Protein AF-A0AAU6C9H9-F1 (afdb_monomer_lite)

pLDDT: mean 78.92, std 12.06, range [35.84, 91.69]

Foldseek 3Di:
DDPDDPPPQPVCLLPPVVVVVVLVCLQADPVRDGDDLVSSVVSVVVVQVVQVVCVVVVVDVDRSCPPPPDDRDDDPDDDDPVPDDDPVVVVVVVVVVVVVPD

Sequence (102 aa):
MRAGTISPPLVDFHDPVVARSVLGALRLRRDGSAAAPETVRRKRKVLVKALYYAMGQGELGSHPLNRIRWRVPKQARSVDPRSVINPHQARDLLAALSYVGG

Structure (mmCIF, N/CA/C/O backbone):
data_AF-A0AAU6C9H9-F1
#
_entry.id   AF-A0AAU6C9H9-F1
#
loop_
_atom_site.group_PDB
_atom_site.id
_atom_site.type_symbol
_atom_site.label_atom_id
_atom_site.label_alt_id
_atom_site.label_comp_id
_atom_site.label_asym_id
_atom_site.label_entity_id
_atom_site.label_seq_id
_atom_site.pdbx_PDB_ins_code
_atom_site.Cartn_x
_atom_site.Cartn_y
_atom_site.Cartn_z
_atom_site.occupancy
_atom_site.B_iso_or_equiv
_atom_site.auth_seq_id
_atom_site.auth_comp_id
_atom_site.auth_asym_id
_atom_site.auth_atom_id
_atom_site.pdbx_PDB_model_num
ATOM 1 N N . MET A 1 1 ? -27.386 8.208 -6.602 1.00 35.84 1 MET A N 1
ATOM 2 C CA . MET A 1 1 ? -27.036 9.149 -5.513 1.00 35.84 1 MET A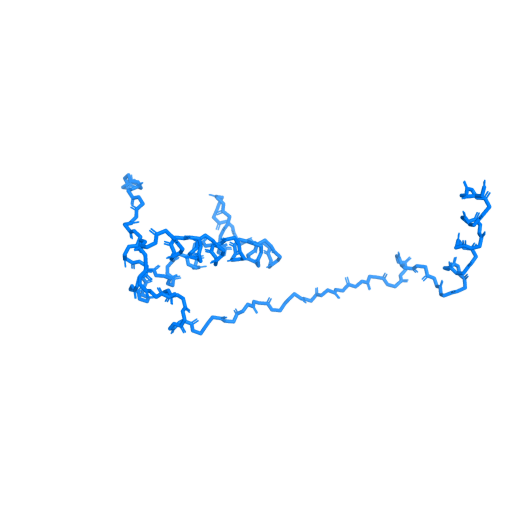 CA 1
ATOM 3 C C . MET A 1 1 ? -25.691 8.731 -4.928 1.00 35.84 1 MET A C 1
ATOM 5 O O . MET A 1 1 ? -25.617 7.668 -4.332 1.00 35.84 1 MET A O 1
ATOM 9 N N . ARG A 1 2 ? -24.606 9.480 -5.174 1.00 37.50 2 ARG A N 1
ATOM 10 C CA . ARG A 1 2 ? -23.311 9.254 -4.504 1.00 37.50 2 ARG A CA 1
ATOM 11 C C . ARG A 1 2 ? -23.337 10.058 -3.207 1.00 37.50 2 ARG A C 1
ATOM 13 O O . ARG A 1 2 ? -23.342 11.282 -3.274 1.00 37.50 2 ARG A O 1
ATOM 20 N N . ALA A 1 3 ? -23.428 9.381 -2.064 1.00 44.50 3 ALA A N 1
ATOM 21 C CA . ALA A 1 3 ? -23.267 10.019 -0.762 1.00 44.50 3 ALA A CA 1
ATOM 22 C C . ALA A 1 3 ? -21.933 10.781 -0.746 1.00 44.50 3 ALA A C 1
ATOM 24 O O . ALA A 1 3 ? -20.918 10.253 -1.208 1.00 44.50 3 ALA A O 1
ATOM 25 N N . GLY A 1 4 ? -21.958 12.033 -0.285 1.00 42.94 4 GLY A N 1
ATOM 26 C CA . GLY A 1 4 ? -20.762 12.851 -0.125 1.00 42.94 4 GLY A CA 1
ATOM 27 C C . GLY A 1 4 ? -19.737 12.098 0.715 1.00 42.94 4 GLY A C 1
ATOM 28 O O . GLY A 1 4 ? -20.053 11.616 1.800 1.00 42.94 4 GLY A O 1
ATOM 29 N N . THR A 1 5 ? -18.533 11.935 0.174 1.00 50.66 5 THR A N 1
ATOM 30 C CA . THR A 1 5 ? -17.451 11.184 0.809 1.00 50.66 5 THR A CA 1
ATOM 31 C C . THR A 1 5 ? -16.933 11.962 2.011 1.00 50.66 5 THR A C 1
ATOM 33 O O . THR A 1 5 ? -15.967 12.715 1.910 1.00 50.66 5 THR A O 1
ATOM 36 N N . ILE A 1 6 ? -17.577 11.788 3.158 1.00 55.69 6 ILE A N 1
ATOM 37 C CA . ILE A 1 6 ? -16.961 12.107 4.437 1.00 55.69 6 ILE A CA 1
ATOM 38 C C . ILE A 1 6 ? -15.935 10.995 4.650 1.00 55.69 6 ILE A C 1
ATOM 40 O O . ILE A 1 6 ? -16.300 9.825 4.772 1.00 55.69 6 ILE A O 1
ATOM 44 N N . SER A 1 7 ? -14.647 11.329 4.578 1.00 64.12 7 SER A N 1
ATOM 45 C CA . SER A 1 7 ? -13.594 10.382 4.944 1.00 64.12 7 SER A CA 1
ATOM 46 C C . SER A 1 7 ? -13.878 9.898 6.371 1.00 64.12 7 SER A C 1
ATOM 48 O O . SER A 1 7 ? -14.035 10.751 7.249 1.00 64.12 7 SER A O 1
ATOM 50 N N . PRO A 1 8 ? -13.989 8.580 6.623 1.00 72.50 8 PRO A N 1
ATOM 51 C CA . PRO A 1 8 ? -14.230 8.084 7.970 1.00 72.50 8 PRO A CA 1
ATOM 52 C C . PRO A 1 8 ? -13.092 8.526 8.902 1.00 72.50 8 PRO A C 1
ATOM 54 O O . PRO A 1 8 ? -11.951 8.684 8.443 1.00 72.50 8 PRO A O 1
ATOM 57 N N . PRO A 1 9 ? -13.385 8.761 10.192 1.00 79.56 9 PRO A N 1
ATOM 58 C CA . PRO A 1 9 ? -12.383 9.211 11.144 1.00 79.56 9 PRO A CA 1
ATOM 59 C C . PRO A 1 9 ? -11.264 8.176 11.276 1.00 79.56 9 PRO A C 1
ATOM 61 O O . PRO A 1 9 ? -11.470 6.976 11.099 1.00 79.56 9 PRO A O 1
ATOM 64 N N . LEU A 1 10 ? -10.056 8.633 11.606 1.00 78.12 10 LEU A N 1
ATOM 65 C CA . LEU A 1 10 ? -8.876 7.768 11.629 1.00 78.12 10 LEU A CA 1
ATOM 66 C C . LEU A 1 10 ? -8.995 6.610 12.638 1.00 78.12 10 LEU A C 1
ATOM 68 O O . LEU A 1 10 ? -8.447 5.535 12.405 1.00 78.12 10 LEU A O 1
ATOM 72 N N . VAL A 1 11 ? -9.759 6.793 13.716 1.00 81.75 11 VAL A N 1
ATOM 73 C CA . VAL A 1 11 ? -10.050 5.742 14.705 1.00 81.75 11 VAL A CA 1
ATOM 74 C C . VAL A 1 11 ? -10.814 4.554 14.104 1.00 81.75 11 VAL A C 1
ATOM 76 O O . VAL A 1 11 ? -10.582 3.414 14.502 1.00 81.75 11 VAL A O 1
ATOM 79 N N . ASP A 1 12 ? -11.645 4.790 13.086 1.00 83.31 12 ASP A N 1
ATOM 80 C CA . ASP A 1 12 ? -12.455 3.767 12.411 1.00 83.31 12 ASP A CA 1
ATOM 81 C C . ASP A 1 12 ? -11.575 2.731 11.689 1.00 83.31 12 ASP A C 1
ATOM 83 O O . ASP A 1 12 ? -11.977 1.600 11.434 1.00 83.31 12 ASP A O 1
ATOM 87 N N . PHE A 1 13 ? -10.307 3.074 11.431 1.00 82.88 13 PHE A N 1
ATOM 88 C CA . PHE A 1 13 ? -9.321 2.155 10.869 1.00 82.88 13 PHE A CA 1
ATOM 89 C C . PHE A 1 13 ? -8.976 0.985 11.802 1.00 82.88 13 PHE A C 1
ATOM 91 O O . PHE A 1 13 ? -8.423 -0.012 11.333 1.00 82.88 13 PHE A O 1
ATOM 98 N N . HIS A 1 14 ? -9.286 1.076 13.102 1.00 83.50 14 HIS A N 1
ATOM 99 C CA . HIS A 1 14 ? -9.178 -0.056 14.026 1.00 83.50 14 HIS A CA 1
ATOM 100 C C . HIS A 1 14 ? -10.206 -1.154 13.742 1.00 83.50 14 HIS A C 1
ATOM 102 O O . HIS A 1 14 ? -9.961 -2.311 14.107 1.00 83.50 14 HIS A O 1
ATOM 108 N N . ASP A 1 15 ? -11.312 -0.821 13.073 1.00 84.81 15 ASP A N 1
ATOM 109 C CA . ASP A 1 15 ? -12.274 -1.810 12.627 1.00 84.81 15 ASP A CA 1
ATOM 110 C C . ASP A 1 15 ? -11.710 -2.602 11.427 1.00 84.81 15 ASP A C 1
ATOM 112 O O . ASP A 1 15 ? -11.321 -2.038 10.392 1.00 84.81 15 ASP A O 1
ATOM 116 N N . PRO A 1 16 ? -11.630 -3.942 11.527 1.00 80.06 16 PRO A N 1
ATOM 117 C CA . PRO A 1 16 ? -11.044 -4.758 10.475 1.00 80.06 16 PRO A CA 1
ATOM 118 C C . PRO A 1 16 ? -11.868 -4.761 9.180 1.00 80.06 16 PRO A C 1
ATOM 120 O O . PRO A 1 16 ? -11.302 -5.050 8.122 1.00 80.06 16 PRO A O 1
ATOM 123 N N . VAL A 1 17 ? -13.172 -4.469 9.224 1.00 84.31 17 VAL A N 1
ATOM 124 C CA . VAL A 1 17 ? -14.037 -4.384 8.038 1.00 84.31 17 VAL A CA 1
ATOM 125 C C . VAL A 1 17 ? -13.716 -3.111 7.266 1.00 84.31 17 VAL A C 1
ATOM 127 O O . VAL A 1 17 ? -13.464 -3.173 6.058 1.00 84.31 17 VAL A O 1
ATOM 130 N N . VAL A 1 18 ? -13.615 -1.982 7.966 1.00 85.19 18 VAL A N 1
ATOM 131 C CA . VAL A 1 18 ? -13.264 -0.676 7.390 1.00 85.19 18 VAL A CA 1
ATOM 132 C C . VAL A 1 18 ? -11.872 -0.727 6.769 1.00 85.19 18 VAL A C 1
ATOM 134 O O . VAL A 1 18 ? -11.693 -0.419 5.587 1.00 85.19 18 VAL A O 1
ATOM 137 N N . ALA A 1 19 ? -10.885 -1.233 7.507 1.00 84.62 19 ALA A N 1
ATOM 138 C CA . ALA A 1 19 ? -9.525 -1.353 7.001 1.00 84.62 19 ALA A CA 1
ATOM 139 C C . ALA A 1 19 ? -9.422 -2.307 5.791 1.00 84.62 19 ALA A C 1
ATOM 141 O O . ALA A 1 19 ? -8.680 -2.027 4.845 1.00 84.62 19 ALA A O 1
ATOM 142 N N . ARG A 1 20 ? -10.195 -3.404 5.748 1.00 84.50 20 ARG A N 1
ATOM 143 C CA . ARG A 1 20 ? -10.275 -4.276 4.557 1.00 84.50 20 ARG A CA 1
ATOM 144 C C . ARG A 1 20 ? -10.935 -3.582 3.370 1.00 84.50 20 ARG A C 1
ATOM 146 O O . ARG A 1 20 ? -10.453 -3.756 2.252 1.00 84.50 20 ARG A O 1
ATOM 153 N N . SER A 1 21 ? -11.985 -2.798 3.601 1.00 86.00 21 SER A N 1
ATOM 154 C CA . SER A 1 21 ? -12.662 -2.017 2.562 1.00 86.00 21 SER A CA 1
ATOM 155 C C . SER A 1 21 ? -11.708 -1.002 1.928 1.00 86.00 21 SER A C 1
ATOM 157 O O . SER A 1 21 ? -11.541 -0.985 0.707 1.00 86.00 21 SER A O 1
ATOM 159 N N . VAL A 1 22 ? -10.960 -0.253 2.747 1.00 86.56 22 VAL A N 1
ATOM 160 C CA . VAL A 1 22 ? -9.944 0.697 2.268 1.00 86.56 22 VAL A CA 1
ATOM 161 C C . VAL A 1 22 ? -8.847 -0.019 1.478 1.00 86.56 22 VAL A C 1
ATOM 163 O O . VAL A 1 22 ? -8.495 0.400 0.375 1.00 86.56 22 VAL A O 1
ATOM 166 N N . LEU A 1 23 ? -8.330 -1.144 1.982 1.00 84.00 23 LEU A N 1
ATOM 167 C CA . LEU A 1 23 ? -7.350 -1.958 1.253 1.00 84.00 23 LEU A CA 1
ATOM 168 C C . LEU A 1 23 ? -7.907 -2.510 -0.073 1.00 84.00 23 LEU A C 1
ATOM 170 O O . LEU A 1 23 ? -7.161 -2.621 -1.050 1.00 84.00 23 LEU A O 1
ATOM 174 N N . GLY A 1 24 ? -9.200 -2.836 -0.121 1.00 84.81 24 GLY A N 1
ATOM 175 C CA . GLY A 1 24 ? -9.925 -3.214 -1.332 1.00 84.81 24 GLY A CA 1
ATOM 176 C C . GLY A 1 24 ? -9.994 -2.066 -2.337 1.00 84.81 24 GLY A C 1
ATOM 177 O O . GLY A 1 24 ? -9.610 -2.244 -3.492 1.00 84.81 24 GLY A O 1
ATOM 178 N N . ALA A 1 25 ? -10.358 -0.866 -1.887 1.00 85.94 25 ALA A N 1
ATOM 179 C CA . ALA A 1 25 ? -10.397 0.335 -2.717 1.00 85.94 25 ALA A CA 1
ATOM 180 C C . ALA A 1 25 ? -9.017 0.687 -3.306 1.00 85.94 25 ALA A C 1
ATOM 182 O O . ALA A 1 25 ? -8.918 1.128 -4.450 1.00 85.94 25 ALA A O 1
ATOM 183 N N . LEU A 1 26 ? -7.920 0.420 -2.584 1.00 83.75 26 LEU A N 1
ATOM 184 C CA . LEU A 1 26 ? -6.560 0.636 -3.098 1.00 83.75 26 LEU A CA 1
ATOM 185 C C . LEU A 1 26 ? -6.190 -0.277 -4.278 1.00 83.75 26 LEU A C 1
ATOM 187 O O . LEU A 1 26 ? -5.280 0.072 -5.042 1.00 83.75 26 LEU A O 1
ATOM 191 N N . ARG A 1 27 ? -6.876 -1.418 -4.445 1.00 82.81 27 ARG A N 1
ATOM 192 C CA . ARG A 1 27 ? -6.716 -2.291 -5.620 1.00 82.81 27 ARG A CA 1
ATOM 193 C C . ARG A 1 27 ? -7.326 -1.692 -6.879 1.00 82.81 27 ARG A C 1
ATOM 195 O O . ARG A 1 27 ? -6.954 -2.117 -7.968 1.00 82.81 27 ARG A O 1
ATOM 202 N N . LEU A 1 28 ? -8.217 -0.719 -6.741 1.00 85.75 28 LEU A N 1
ATOM 203 C CA . LEU A 1 28 ? -8.883 -0.071 -7.857 1.00 85.75 28 LEU A CA 1
ATOM 204 C C . LEU A 1 28 ? -8.159 1.224 -8.240 1.00 85.75 28 LEU A C 1
ATOM 206 O O . LEU A 1 28 ? -7.462 1.871 -7.442 1.00 85.75 28 LEU A O 1
ATOM 210 N N . ARG A 1 29 ? -8.277 1.594 -9.509 1.00 83.94 29 ARG A N 1
ATOM 211 C CA . ARG A 1 29 ? -7.955 2.933 -9.994 1.00 83.94 29 ARG A CA 1
ATOM 212 C C . ARG A 1 29 ? -9.154 3.865 -9.788 1.00 83.94 29 ARG A C 1
ATOM 214 O O . ARG A 1 29 ? -10.227 3.427 -9.386 1.00 83.94 29 ARG A O 1
ATOM 221 N N . ARG A 1 30 ? -8.966 5.167 -10.034 1.00 81.19 30 ARG A N 1
ATOM 222 C CA . ARG A 1 30 ? -10.047 6.167 -9.905 1.00 81.19 30 ARG A CA 1
ATOM 223 C C . ARG A 1 30 ? -11.174 5.934 -10.916 1.00 81.19 30 ARG A C 1
ATOM 225 O O . ARG A 1 30 ? -12.320 6.248 -10.627 1.00 81.19 30 ARG A O 1
ATOM 232 N N . ASP A 1 31 ? -10.830 5.352 -12.056 1.00 77.38 31 ASP A N 1
ATOM 233 C CA . ASP A 1 31 ? -11.728 4.878 -13.112 1.00 77.38 31 ASP A CA 1
ATOM 234 C C . ASP A 1 31 ? -12.442 3.553 -12.774 1.00 77.38 31 ASP A C 1
ATOM 236 O O . ASP A 1 31 ? -13.299 3.109 -13.529 1.00 77.38 31 ASP A O 1
ATOM 240 N N . GLY A 1 32 ? -12.132 2.924 -11.634 1.00 78.75 32 GLY A N 1
ATOM 241 C CA . GLY A 1 32 ? -12.747 1.665 -11.210 1.00 78.75 32 GLY A CA 1
ATOM 242 C C . GLY A 1 32 ? -12.100 0.406 -11.795 1.00 78.75 32 GLY A C 1
ATOM 243 O O . GLY A 1 32 ? -12.450 -0.690 -11.363 1.00 78.75 32 GLY A O 1
ATOM 244 N N . SER A 1 33 ? -11.121 0.515 -12.704 1.00 82.44 33 SER A N 1
ATOM 245 C CA . SER A 1 33 ? -10.395 -0.657 -13.200 1.00 82.44 33 SER A CA 1
ATOM 246 C C . SER A 1 33 ? -9.421 -1.209 -12.154 1.00 82.44 33 SER A C 1
ATOM 248 O O . SER A 1 33 ? -8.974 -0.508 -11.239 1.00 82.44 33 SER A O 1
ATOM 250 N N . ALA A 1 34 ? -9.016 -2.472 -12.316 1.00 82.69 34 ALA A N 1
ATOM 251 C CA . ALA A 1 34 ? -7.950 -3.049 -11.504 1.00 82.69 34 ALA A CA 1
ATOM 252 C C . ALA A 1 34 ? -6.637 -2.272 -11.705 1.00 82.69 34 ALA A C 1
ATOM 254 O O . ALA A 1 34 ? -6.197 -2.023 -12.830 1.00 82.69 34 ALA A O 1
ATOM 255 N N . ALA A 1 35 ? -6.002 -1.872 -10.604 1.00 81.94 35 ALA A N 1
ATOM 256 C CA . ALA A 1 35 ? -4.696 -1.237 -10.631 1.00 81.94 35 ALA A CA 1
ATOM 257 C C . ALA A 1 35 ? -3.597 -2.281 -10.859 1.00 81.94 35 ALA A C 1
ATOM 259 O O . ALA A 1 35 ? -3.675 -3.410 -10.370 1.00 81.94 35 ALA A O 1
ATOM 260 N N . ALA A 1 36 ? -2.525 -1.875 -11.544 1.00 83.38 36 ALA A N 1
ATOM 261 C CA . ALA A 1 36 ? -1.358 -2.729 -11.724 1.00 83.38 36 ALA A CA 1
ATOM 262 C C . ALA A 1 36 ? -0.806 -3.188 -10.358 1.00 83.38 36 ALA A C 1
ATOM 264 O O . ALA A 1 36 ? -0.810 -2.411 -9.393 1.00 83.38 36 ALA A O 1
ATOM 265 N N . PRO A 1 37 ? -0.281 -4.420 -10.253 1.00 81.50 37 PRO A N 1
ATOM 266 C CA . PRO A 1 37 ? 0.184 -4.974 -8.983 1.00 81.50 37 PRO A CA 1
ATOM 267 C C . PRO A 1 37 ? 1.284 -4.115 -8.343 1.00 81.50 37 PRO A C 1
ATOM 269 O O . PRO A 1 37 ? 1.331 -3.972 -7.120 1.00 81.50 37 PRO A O 1
ATOM 272 N N . GLU A 1 38 ? 2.135 -3.468 -9.146 1.00 83.00 38 GLU A N 1
ATOM 273 C CA . GLU A 1 38 ? 3.101 -2.493 -8.638 1.00 83.00 38 GLU A CA 1
ATOM 274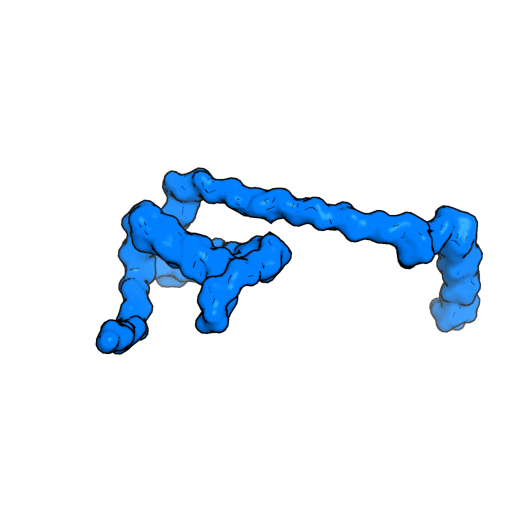 C C . GLU A 1 38 ? 2.443 -1.257 -8.023 1.00 83.00 38 GLU A C 1
ATOM 276 O O . GLU A 1 38 ? 2.833 -0.813 -6.942 1.00 83.00 38 GLU A O 1
ATOM 281 N N . THR A 1 39 ? 1.419 -0.721 -8.679 1.00 86.38 39 THR A N 1
ATOM 282 C CA . THR A 1 39 ? 0.671 0.435 -8.191 1.00 86.38 39 THR A CA 1
ATOM 283 C C . THR A 1 39 ? 0.003 0.124 -6.857 1.00 86.38 39 THR A C 1
ATOM 285 O O . THR A 1 39 ? 0.125 0.914 -5.923 1.00 86.38 39 THR A O 1
ATOM 288 N N . VAL A 1 40 ? -0.626 -1.047 -6.718 1.00 85.44 40 VAL A N 1
ATOM 289 C CA . VAL A 1 40 ? -1.224 -1.495 -5.447 1.00 85.44 40 VAL A CA 1
ATOM 290 C C . VAL A 1 40 ? -0.161 -1.601 -4.348 1.00 85.44 40 VAL A C 1
ATOM 292 O O . VAL A 1 40 ? -0.377 -1.146 -3.223 1.00 85.44 40 VAL A O 1
ATOM 295 N N . ARG A 1 41 ? 1.028 -2.133 -4.670 1.00 84.38 41 ARG A N 1
ATOM 296 C CA . ARG A 1 41 ? 2.164 -2.199 -3.732 1.00 84.38 41 ARG A CA 1
ATOM 297 C C . ARG A 1 41 ? 2.627 -0.816 -3.281 1.00 84.38 41 ARG A C 1
ATOM 299 O O . ARG A 1 41 ? 2.848 -0.622 -2.085 1.00 84.38 41 ARG A O 1
ATOM 306 N N . ARG A 1 42 ? 2.777 0.132 -4.212 1.00 87.00 42 ARG A N 1
ATOM 307 C CA . ARG A 1 42 ? 3.194 1.513 -3.916 1.00 87.00 42 ARG A CA 1
ATOM 308 C C . ARG A 1 42 ? 2.152 2.227 -3.054 1.00 87.00 42 ARG A C 1
ATOM 310 O O . ARG A 1 42 ? 2.503 2.728 -1.990 1.00 87.00 42 ARG A O 1
ATOM 317 N N . LYS A 1 43 ? 0.874 2.169 -3.441 1.00 89.56 43 LYS A N 1
ATOM 318 C CA . LYS A 1 43 ? -0.256 2.711 -2.668 1.00 89.56 43 LYS A CA 1
ATOM 319 C C . LYS A 1 43 ? -0.276 2.185 -1.231 1.00 89.56 43 LYS A C 1
ATOM 321 O O . LYS A 1 43 ? -0.376 2.963 -0.288 1.00 89.56 43 LYS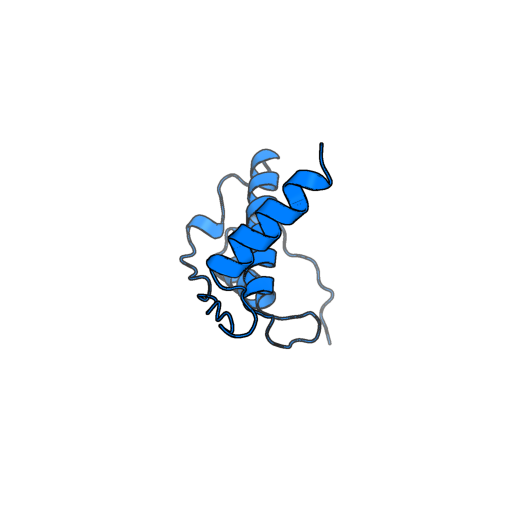 A O 1
ATOM 326 N N . ARG A 1 44 ? -0.089 0.874 -1.048 1.00 86.94 44 ARG A N 1
ATOM 327 C CA . ARG A 1 44 ? -0.012 0.260 0.286 1.00 86.94 44 ARG A CA 1
ATOM 328 C C . ARG A 1 44 ? 1.160 0.792 1.106 1.00 86.94 44 ARG A C 1
ATOM 330 O O . ARG A 1 44 ? 0.979 1.076 2.284 1.00 86.94 44 ARG A O 1
ATOM 337 N N . LYS A 1 45 ? 2.358 0.899 0.518 1.00 88.62 45 LYS A N 1
ATOM 338 C CA . LYS A 1 45 ? 3.529 1.439 1.231 1.00 88.62 45 LYS A CA 1
ATOM 339 C C . LYS A 1 45 ? 3.247 2.842 1.766 1.00 88.62 45 LYS A C 1
ATOM 341 O O . LYS A 1 45 ? 3.605 3.124 2.902 1.00 88.62 45 LYS A O 1
ATOM 346 N N . VAL A 1 46 ? 2.599 3.686 0.965 1.00 90.88 46 VAL A N 1
ATOM 347 C CA . VAL A 1 46 ? 2.221 5.043 1.377 1.00 90.88 46 VAL A CA 1
ATOM 348 C C . VAL A 1 46 ? 1.205 5.005 2.520 1.00 90.88 46 VAL A C 1
ATOM 350 O O . VAL A 1 46 ? 1.443 5.653 3.531 1.00 90.88 46 VAL A O 1
ATOM 353 N N . LEU A 1 47 ? 0.146 4.190 2.420 1.00 88.69 47 LEU A N 1
ATOM 354 C CA . LEU A 1 47 ? -0.846 4.051 3.497 1.00 88.69 47 LEU A CA 1
ATOM 355 C C . LEU A 1 47 ? -0.202 3.607 4.819 1.00 88.69 47 LEU A C 1
ATOM 357 O O . LEU A 1 47 ? -0.440 4.211 5.856 1.00 88.69 47 LEU A O 1
ATOM 361 N N . VAL A 1 48 ? 0.638 2.570 4.784 1.00 87.88 48 VAL A N 1
ATOM 362 C CA . VAL A 1 48 ? 1.326 2.069 5.984 1.00 87.88 48 VAL A CA 1
ATOM 363 C C . VAL A 1 48 ? 2.190 3.166 6.608 1.00 87.88 48 VAL A C 1
ATOM 365 O O . VAL A 1 48 ? 2.129 3.367 7.816 1.00 87.88 48 VAL A O 1
ATOM 368 N N . LYS A 1 49 ? 2.952 3.912 5.796 1.00 89.81 49 LYS A N 1
ATOM 369 C CA . LYS A 1 49 ? 3.753 5.047 6.278 1.00 89.81 49 LYS A CA 1
ATOM 370 C C . LYS A 1 49 ? 2.891 6.151 6.892 1.00 89.81 49 LYS A C 1
ATOM 372 O O . LYS A 1 49 ? 3.261 6.668 7.937 1.00 89.81 49 LYS A O 1
ATOM 377 N N . ALA A 1 50 ? 1.754 6.479 6.283 1.00 90.06 50 ALA A N 1
ATOM 378 C CA . ALA A 1 50 ? 0.826 7.471 6.818 1.00 90.06 50 ALA A CA 1
ATOM 379 C C . ALA A 1 50 ? 0.260 7.046 8.183 1.00 90.06 50 ALA A C 1
ATOM 381 O O . ALA A 1 50 ? 0.196 7.857 9.098 1.00 90.06 50 ALA A O 1
ATOM 382 N N . LEU A 1 51 ? -0.067 5.762 8.358 1.00 87.50 51 LEU A N 1
ATOM 383 C CA . LEU A 1 51 ? -0.511 5.229 9.650 1.00 87.50 51 LEU A CA 1
ATOM 384 C C . LEU A 1 51 ? 0.599 5.274 10.705 1.00 87.50 51 LEU A C 1
ATOM 386 O O . LEU A 1 51 ? 0.334 5.628 11.847 1.00 87.50 51 LEU A O 1
ATOM 390 N N . TYR A 1 52 ? 1.845 4.959 10.334 1.00 87.88 52 TYR A N 1
ATOM 391 C CA . TYR A 1 52 ? 2.983 5.136 11.243 1.00 87.88 52 TYR A CA 1
ATOM 392 C C . TYR A 1 52 ? 3.184 6.596 11.640 1.00 87.88 52 TYR A C 1
ATOM 394 O O . TYR A 1 52 ? 3.449 6.878 12.804 1.00 87.88 52 TYR A O 1
ATOM 402 N N . TYR A 1 53 ? 3.027 7.513 10.688 1.00 88.81 53 TYR A N 1
ATOM 403 C CA . TYR A 1 53 ? 3.098 8.940 10.958 1.00 88.81 53 TYR A CA 1
ATOM 404 C C . TYR A 1 53 ? 2.002 9.383 11.933 1.00 88.81 53 TYR A C 1
ATOM 406 O O . TYR A 1 53 ? 2.310 10.041 12.919 1.00 88.81 53 TYR A O 1
ATOM 414 N N . ALA A 1 54 ? 0.755 8.957 11.725 1.00 86.81 54 ALA A N 1
ATOM 415 C CA . ALA A 1 54 ? -0.344 9.297 12.622 1.00 86.81 54 ALA A CA 1
ATOM 416 C C . ALA A 1 54 ? -0.185 8.702 14.033 1.00 86.81 54 ALA A C 1
ATOM 418 O O . ALA A 1 54 ? -0.518 9.360 15.011 1.00 86.81 54 ALA A O 1
ATOM 419 N N . MET A 1 55 ? 0.395 7.503 14.165 1.00 87.81 55 MET A N 1
ATOM 420 C CA . MET A 1 55 ? 0.791 6.980 15.482 1.00 87.81 55 MET A CA 1
ATOM 421 C C . MET A 1 55 ? 1.858 7.858 16.145 1.00 87.81 55 MET A C 1
ATOM 423 O O . MET A 1 55 ? 1.774 8.120 17.338 1.00 87.81 55 MET A O 1
ATOM 427 N N . GLY A 1 56 ? 2.842 8.344 15.380 1.00 85.50 56 GLY A N 1
ATOM 428 C CA . GLY A 1 56 ? 3.850 9.282 15.884 1.00 85.50 56 GLY A CA 1
ATOM 429 C C . GLY A 1 56 ? 3.268 10.626 16.338 1.00 85.50 56 GLY A C 1
ATOM 430 O O . GLY A 1 56 ? 3.868 11.284 17.178 1.00 85.50 56 GLY A O 1
ATOM 431 N N . GLN A 1 57 ? 2.099 11.010 15.817 1.00 88.75 57 GLN A N 1
ATOM 432 C CA . GLN A 1 57 ? 1.335 12.183 16.258 1.00 88.75 57 GLN A CA 1
ATOM 433 C C . GLN A 1 57 ? 0.417 11.896 17.461 1.00 88.75 57 GLN A C 1
ATOM 435 O O . GLN A 1 57 ? -0.200 12.815 17.981 1.00 88.75 57 GLN A O 1
ATOM 440 N N . GLY A 1 58 ? 0.309 10.642 17.917 1.00 83.44 58 GLY A N 1
ATOM 441 C CA . GLY A 1 58 ? -0.569 10.254 19.028 1.00 83.44 58 GLY A CA 1
ATOM 442 C C . GLY A 1 58 ? -2.040 10.039 18.647 1.00 83.44 58 GLY A C 1
ATOM 443 O O . GLY A 1 58 ? -2.831 9.636 19.492 1.00 83.44 58 GLY A O 1
ATOM 444 N N . GLU A 1 59 ? -2.400 10.213 17.374 1.00 83.06 59 GLU A N 1
ATOM 445 C CA . GLU A 1 59 ? -3.770 10.037 16.861 1.00 83.06 59 GLU A CA 1
ATOM 446 C C . GLU A 1 59 ? -4.217 8.561 16.840 1.00 83.06 59 GLU A C 1
ATOM 448 O O . GLU A 1 59 ? -5.401 8.248 16.713 1.00 83.06 59 GLU A O 1
ATOM 453 N N . LEU A 1 60 ? -3.261 7.630 16.927 1.00 81.75 60 LEU A N 1
ATOM 454 C CA . LEU A 1 60 ? -3.486 6.185 16.937 1.00 81.75 60 LEU A CA 1
ATOM 455 C C . 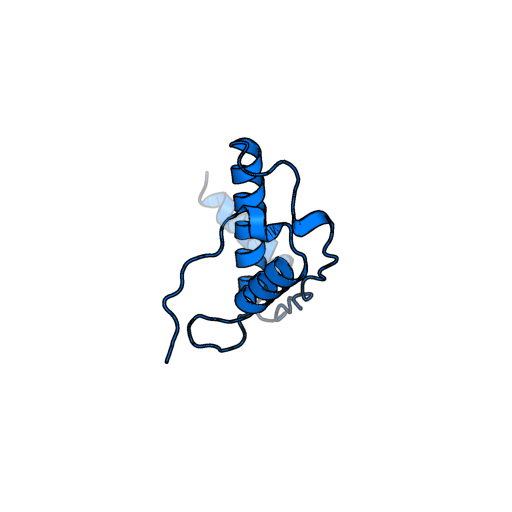LEU A 1 60 ? -2.622 5.523 18.015 1.00 81.75 60 LEU A C 1
ATOM 457 O O . LEU A 1 60 ? -1.397 5.610 17.973 1.00 81.75 60 LEU A O 1
ATOM 461 N N . GLY A 1 61 ? -3.251 4.778 18.929 1.00 78.75 61 GLY A N 1
ATOM 462 C CA . GLY A 1 61 ? -2.543 4.064 20.002 1.00 78.75 61 GLY A CA 1
ATOM 463 C C . GLY A 1 61 ? -1.833 2.776 19.559 1.00 78.75 61 GLY A C 1
ATOM 464 O O . GLY A 1 61 ? -0.979 2.255 20.271 1.00 78.75 61 GLY A O 1
ATOM 465 N N . SER A 1 62 ? -2.177 2.220 18.393 1.00 81.62 62 SER A N 1
ATOM 466 C CA . SER A 1 62 ? -1.533 1.017 17.849 1.00 81.62 62 SER A CA 1
ATOM 467 C C . SER A 1 62 ? -1.744 0.903 16.342 1.00 81.62 62 SER A C 1
ATOM 469 O O . SER A 1 62 ? -2.695 1.466 15.807 1.00 81.62 62 SER A O 1
ATOM 471 N N . HIS A 1 63 ? -0.893 0.136 15.651 1.00 80.25 63 HIS A N 1
ATOM 472 C CA . HIS A 1 63 ? -0.959 0.009 14.197 1.00 80.25 63 HIS A CA 1
ATOM 473 C C . HIS A 1 63 ? -2.190 -0.815 13.772 1.00 80.25 63 HIS A C 1
ATOM 475 O O . HIS A 1 63 ? -2.197 -2.040 13.950 1.00 80.25 63 HIS A O 1
ATOM 481 N N . PRO A 1 64 ? -3.214 -0.200 13.149 1.00 78.44 64 PRO A N 1
ATOM 482 C CA . PRO A 1 64 ? -4.501 -0.857 12.906 1.00 78.44 64 PRO A CA 1
ATOM 483 C C . PRO A 1 64 ? -4.401 -2.036 11.927 1.00 78.44 64 PRO A C 1
ATOM 485 O O . PRO A 1 64 ? -5.145 -3.011 12.013 1.00 78.44 64 PRO A O 1
ATOM 488 N N . LEU A 1 65 ? -3.414 -2.008 11.026 1.00 77.00 65 LEU A N 1
ATOM 489 C CA . LEU A 1 65 ? -3.206 -3.066 10.035 1.00 77.00 65 LEU A CA 1
ATOM 490 C C . LEU A 1 65 ? -2.521 -4.323 10.593 1.00 77.00 65 LEU A C 1
ATOM 492 O O . LEU A 1 65 ? -2.432 -5.317 9.872 1.00 77.00 65 LEU A O 1
ATOM 496 N N . ASN A 1 66 ? -2.063 -4.325 11.850 1.00 75.00 66 ASN A N 1
ATOM 497 C CA . ASN A 1 66 ? -1.374 -5.482 12.434 1.00 75.00 66 ASN A CA 1
ATOM 498 C C . ASN A 1 66 ? -2.297 -6.712 12.565 1.00 75.00 66 ASN A C 1
ATOM 500 O O . ASN A 1 66 ? -1.860 -7.854 12.444 1.00 75.00 66 ASN A O 1
ATOM 504 N N . ARG A 1 67 ? -3.607 -6.485 12.736 1.00 70.88 67 ARG A N 1
ATOM 505 C CA . ARG A 1 67 ? -4.627 -7.546 12.823 1.00 70.88 67 ARG A CA 1
ATOM 506 C C . ARG A 1 67 ? -5.002 -8.150 11.463 1.00 70.88 67 ARG A C 1
ATOM 508 O O . ARG A 1 67 ? -5.662 -9.186 11.409 1.00 70.88 67 ARG A O 1
ATOM 515 N N . ILE A 1 68 ? -4.593 -7.534 10.351 1.00 74.25 68 ILE A N 1
ATOM 516 C CA . ILE A 1 68 ? -5.023 -7.926 9.006 1.00 74.25 68 ILE A CA 1
ATOM 517 C C . ILE A 1 68 ? -3.878 -8.628 8.277 1.00 74.25 68 ILE A C 1
ATOM 519 O O . ILE A 1 68 ? -2.970 -8.003 7.727 1.00 74.25 68 ILE A O 1
ATOM 523 N N . ARG A 1 69 ? -3.960 -9.961 8.188 1.00 65.50 69 ARG A N 1
ATOM 524 C CA . ARG A 1 69 ? -3.075 -10.743 7.315 1.00 65.50 69 ARG A CA 1
ATOM 525 C C . ARG A 1 69 ? -3.485 -10.569 5.854 1.00 65.50 69 ARG A C 1
ATOM 527 O O . ARG A 1 69 ? -4.313 -11.306 5.331 1.00 65.50 69 ARG A O 1
ATOM 534 N N . TRP A 1 70 ? -2.885 -9.591 5.183 1.00 68.94 70 TRP A N 1
ATOM 535 C CA . TRP A 1 70 ? -3.094 -9.347 3.757 1.00 68.94 70 TRP A CA 1
ATOM 536 C C . TRP A 1 70 ? -1.871 -9.756 2.934 1.00 68.94 70 TRP A C 1
ATOM 538 O O . TRP A 1 70 ? -0.784 -9.199 3.106 1.00 68.94 70 TRP A O 1
ATOM 548 N N . ARG A 1 71 ? -2.042 -10.691 1.989 1.00 63.38 71 ARG A N 1
ATOM 549 C CA . ARG A 1 71 ? -0.976 -11.059 1.046 1.00 63.38 71 ARG A CA 1
ATOM 550 C C . ARG A 1 71 ? -0.924 -10.071 -0.114 1.00 63.38 71 ARG A C 1
ATOM 552 O O . ARG A 1 71 ? -1.900 -9.849 -0.827 1.00 63.38 71 ARG A O 1
ATOM 559 N N . VAL A 1 72 ? 0.248 -9.478 -0.302 1.00 62.66 72 VAL A N 1
ATOM 560 C CA . VAL A 1 72 ? 0.554 -8.674 -1.483 1.00 62.66 72 VAL A CA 1
ATOM 561 C C . VAL A 1 72 ? 0.641 -9.610 -2.696 1.00 62.66 72 VAL A C 1
ATOM 563 O O . VAL A 1 72 ? 1.339 -10.622 -2.595 1.00 62.66 72 VAL A O 1
ATOM 566 N N . PRO A 1 73 ? -0.020 -9.304 -3.829 1.00 64.88 73 PRO A N 1
ATOM 567 C CA . PRO A 1 73 ? 0.130 -10.108 -5.037 1.00 64.88 73 PRO A CA 1
ATOM 568 C C . PRO A 1 73 ? 1.603 -10.117 -5.465 1.00 64.88 73 PRO A C 1
ATOM 570 O O . PRO A 1 73 ? 2.238 -9.060 -5.558 1.00 64.88 73 PRO A O 1
ATOM 573 N N . LYS A 1 74 ? 2.163 -11.315 -5.682 1.00 63.12 74 LYS A N 1
ATOM 574 C CA . LYS A 1 74 ? 3.515 -11.462 -6.230 1.00 63.12 74 LYS A CA 1
ATOM 575 C C . LYS A 1 74 ? 3.517 -10.851 -7.632 1.00 63.12 74 LYS A C 1
ATOM 577 O O . LYS A 1 74 ? 2.717 -11.240 -8.474 1.00 63.12 74 LYS A O 1
ATOM 582 N N . GLN A 1 75 ? 4.401 -9.886 -7.869 1.00 64.56 75 GLN A N 1
ATOM 583 C CA . GLN A 1 75 ? 4.689 -9.448 -9.230 1.00 64.56 75 GLN A CA 1
ATOM 584 C C . GLN A 1 75 ? 5.570 -10.507 -9.888 1.00 64.56 75 GLN A C 1
ATOM 586 O O . GLN A 1 75 ? 6.659 -10.783 -9.385 1.00 64.56 75 GLN A O 1
ATOM 591 N N . ALA A 1 76 ? 5.118 -11.069 -11.006 1.00 63.84 76 ALA A N 1
ATOM 592 C CA . ALA A 1 76 ? 6.006 -11.763 -11.922 1.00 63.84 76 ALA A CA 1
ATOM 593 C C . ALA A 1 76 ? 6.817 -10.692 -12.663 1.00 63.84 76 ALA A C 1
ATOM 595 O O . ALA A 1 76 ? 6.289 -9.986 -13.519 1.00 63.84 76 ALA A O 1
ATOM 596 N N . ARG A 1 77 ? 8.084 -10.511 -12.280 1.00 64.94 77 ARG A N 1
ATOM 597 C CA . ARG A 1 77 ? 9.018 -9.672 -13.033 1.00 64.94 77 ARG A CA 1
ATOM 598 C C . ARG A 1 77 ? 9.647 -10.558 -14.101 1.00 64.94 77 ARG A C 1
ATOM 600 O O . ARG A 1 77 ? 10.617 -11.247 -13.814 1.00 64.94 77 ARG A O 1
ATOM 607 N N . SER A 1 78 ? 9.052 -10.576 -15.289 1.00 70.38 78 SER A N 1
ATOM 608 C CA . SER A 1 78 ? 9.674 -11.205 -16.453 1.00 70.38 78 SER A CA 1
ATOM 609 C C . SER A 1 78 ? 10.530 -10.163 -17.162 1.00 70.38 78 SER A C 1
ATOM 611 O O . SER A 1 78 ? 10.049 -9.066 -17.445 1.00 70.38 78 SER A O 1
ATOM 613 N N . VAL A 1 79 ? 11.801 -10.479 -17.389 1.00 73.19 79 VAL A N 1
ATOM 614 C CA . VAL A 1 79 ? 12.699 -9.670 -18.218 1.00 73.19 79 VAL A CA 1
ATOM 615 C C . VAL A 1 79 ? 12.914 -10.446 -19.504 1.00 73.19 79 VAL A C 1
ATOM 617 O O . VAL A 1 79 ? 13.253 -11.627 -19.450 1.00 73.19 79 VAL A O 1
ATOM 620 N N . ASP A 1 80 ? 12.698 -9.797 -20.644 1.00 79.06 80 ASP A N 1
ATOM 621 C CA . ASP A 1 80 ? 12.993 -10.410 -21.932 1.00 79.06 80 ASP A CA 1
ATOM 622 C C . ASP A 1 80 ? 14.520 -10.504 -22.124 1.00 79.06 80 ASP A C 1
ATOM 624 O O . ASP A 1 80 ? 15.205 -9.478 -22.037 1.00 79.06 80 ASP A O 1
ATOM 628 N N . PRO A 1 81 ? 15.079 -11.700 -22.377 1.00 75.62 81 PRO A N 1
ATOM 629 C CA . PRO A 1 81 ? 16.522 -11.896 -22.485 1.00 75.62 81 PRO A CA 1
ATOM 630 C C . PRO A 1 81 ? 17.149 -11.205 -23.705 1.00 75.62 81 PRO A C 1
ATOM 632 O O . PRO A 1 81 ? 18.361 -11.033 -23.731 1.00 75.62 81 PRO A O 1
ATOM 635 N N . ARG A 1 82 ? 16.362 -10.784 -24.706 1.00 78.62 82 ARG A N 1
ATOM 636 C CA . ARG A 1 82 ? 16.858 -10.029 -25.871 1.00 78.62 82 ARG A CA 1
ATOM 637 C C . ARG A 1 82 ? 17.010 -8.540 -25.555 1.00 78.62 82 ARG A C 1
ATOM 639 O O . ARG A 1 82 ? 17.698 -7.832 -26.280 1.00 78.62 82 ARG A O 1
ATOM 646 N N . SER A 1 83 ? 16.381 -8.073 -24.476 1.00 77.31 83 SER A N 1
ATOM 647 C CA . SER A 1 83 ? 16.479 -6.695 -23.990 1.00 77.31 83 SER A CA 1
ATOM 648 C C . SER A 1 83 ? 17.627 -6.477 -22.995 1.00 77.31 83 SER A C 1
ATOM 650 O O . SER A 1 83 ? 17.891 -5.330 -22.634 1.00 77.31 83 SER A O 1
ATOM 652 N N . VAL A 1 84 ? 18.286 -7.538 -22.514 1.00 83.75 84 VAL A N 1
ATOM 653 C CA . VAL A 1 84 ? 19.423 -7.447 -21.582 1.00 83.75 84 VAL A CA 1
ATOM 654 C C . VAL A 1 84 ? 20.738 -7.731 -22.293 1.00 83.75 84 VAL A C 1
ATOM 656 O O . VAL A 1 84 ? 20.855 -8.674 -23.069 1.00 83.75 84 VAL A O 1
ATOM 659 N N . ILE A 1 85 ? 21.745 -6.912 -21.989 1.00 86.06 85 ILE A N 1
ATOM 660 C CA . ILE A 1 85 ? 23.107 -7.098 -22.491 1.00 86.06 85 ILE A CA 1
ATOM 661 C C . ILE A 1 85 ? 23.724 -8.365 -21.896 1.00 86.06 85 ILE A C 1
ATOM 663 O O . ILE A 1 85 ? 23.508 -8.692 -20.725 1.00 86.06 85 ILE A O 1
ATOM 667 N N . ASN A 1 86 ? 24.520 -9.076 -22.690 1.00 89.06 86 ASN A N 1
ATOM 668 C CA . ASN A 1 86 ? 25.242 -10.237 -22.188 1.00 89.06 86 ASN A CA 1
ATOM 669 C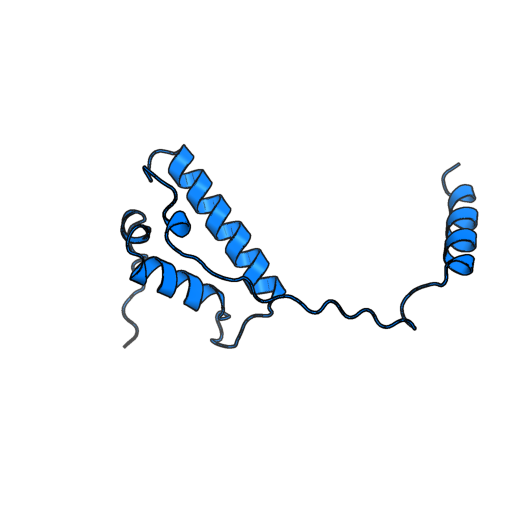 C . ASN A 1 86 ? 26.437 -9.802 -21.300 1.00 89.06 86 ASN A C 1
ATOM 671 O O . ASN A 1 86 ? 26.896 -8.658 -21.376 1.00 89.06 86 ASN A O 1
ATOM 675 N N . PRO A 1 87 ? 26.987 -10.695 -20.458 1.00 90.12 87 PRO A N 1
ATOM 676 C CA . PRO A 1 87 ? 28.089 -10.349 -19.553 1.00 90.12 87 PRO A CA 1
ATOM 677 C C . PRO A 1 87 ? 29.359 -9.841 -20.252 1.00 90.12 87 PRO A C 1
ATOM 679 O O . PRO A 1 87 ? 30.189 -9.178 -19.633 1.00 90.12 87 PRO A O 1
ATOM 682 N N . HIS A 1 88 ? 29.553 -10.172 -21.530 1.00 91.69 88 HIS A N 1
ATOM 683 C CA . HIS A 1 88 ? 30.671 -9.658 -22.316 1.00 91.69 88 HIS A CA 1
ATOM 684 C C . HIS A 1 88 ? 30.431 -8.197 -22.718 1.00 91.69 88 HIS A C 1
ATOM 686 O O . HIS A 1 88 ? 31.258 -7.344 -22.424 1.00 91.69 88 HIS A O 1
ATOM 692 N N . GLN A 1 89 ? 29.260 -7.895 -23.281 1.00 90.88 89 GLN A N 1
ATOM 693 C CA . GLN A 1 89 ? 28.814 -6.542 -23.623 1.00 90.88 89 GLN A CA 1
ATOM 694 C C . GLN A 1 89 ? 28.777 -5.620 -22.400 1.00 90.88 89 GLN A C 1
ATOM 696 O O . GLN A 1 89 ? 29.127 -4.453 -22.506 1.00 90.88 89 GLN A O 1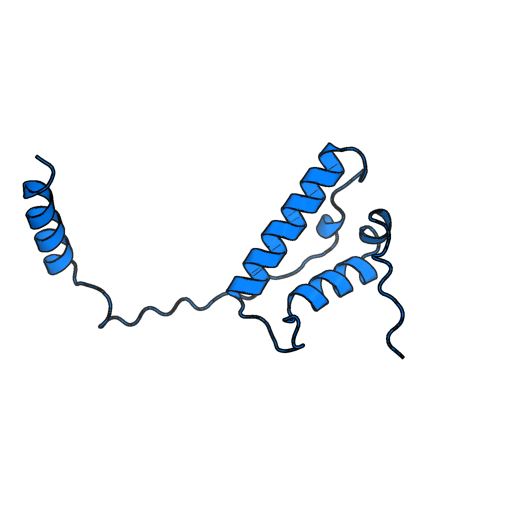
ATOM 701 N N . ALA A 1 90 ? 28.400 -6.140 -21.228 1.00 91.06 90 ALA A N 1
ATOM 702 C CA . ALA A 1 90 ? 28.438 -5.376 -19.983 1.00 91.06 90 ALA A CA 1
ATOM 703 C C . ALA A 1 90 ? 29.860 -4.941 -19.606 1.00 91.06 90 ALA A C 1
ATOM 705 O O . ALA A 1 90 ? 30.062 -3.795 -19.219 1.00 91.06 90 ALA A O 1
ATOM 706 N N . ARG A 1 91 ? 30.847 -5.837 -19.732 1.00 91.62 91 ARG A N 1
ATOM 707 C CA . ARG A 1 91 ? 32.254 -5.516 -19.446 1.00 91.62 91 ARG A CA 1
ATOM 708 C C . ARG A 1 91 ? 32.816 -4.510 -20.441 1.00 91.62 91 ARG A C 1
ATOM 710 O O . ARG A 1 91 ? 33.475 -3.569 -20.019 1.00 91.62 91 ARG A O 1
ATOM 717 N N . ASP A 1 92 ? 32.505 -4.691 -21.718 1.00 90.75 92 ASP A N 1
ATOM 718 C CA . ASP A 1 92 ? 32.925 -3.786 -22.789 1.00 90.75 92 ASP A CA 1
ATOM 719 C C . ASP A 1 92 ? 32.349 -2.373 -22.592 1.00 90.75 92 ASP A C 1
ATOM 721 O O . ASP A 1 92 ? 33.086 -1.390 -22.585 1.00 90.75 92 ASP A O 1
ATOM 725 N N . LEU A 1 93 ? 31.052 -2.275 -22.274 1.00 88.56 93 LEU A N 1
ATOM 726 C CA . LEU A 1 93 ? 30.390 -1.007 -21.962 1.00 88.56 93 LEU A CA 1
ATOM 727 C C . LEU A 1 93 ? 31.001 -0.321 -20.732 1.00 88.56 93 LEU A C 1
ATOM 729 O O . LEU A 1 93 ? 31.230 0.885 -20.748 1.00 88.56 93 LEU A O 1
ATOM 733 N N . LEU A 1 94 ? 31.261 -1.075 -19.659 1.00 91.19 94 LEU A N 1
ATOM 734 C CA . LEU A 1 94 ? 31.876 -0.529 -18.448 1.00 91.19 94 LEU A CA 1
ATOM 735 C C . LEU A 1 94 ? 33.305 -0.035 -18.713 1.00 91.19 94 LEU A C 1
ATOM 737 O O . LEU A 1 94 ? 33.661 1.035 -18.227 1.00 91.19 94 LEU A O 1
ATOM 741 N N . ALA A 1 95 ? 34.089 -0.764 -19.513 1.00 90.69 95 ALA A N 1
ATOM 742 C CA . ALA A 1 95 ? 35.433 -0.355 -19.914 1.00 90.69 95 ALA A CA 1
ATOM 743 C C . ALA A 1 95 ? 35.413 0.913 -20.783 1.00 90.69 95 ALA A C 1
ATOM 745 O O . ALA A 1 95 ? 36.203 1.827 -20.554 1.00 90.69 95 ALA A O 1
ATOM 746 N N . ALA A 1 96 ? 34.472 1.010 -21.726 1.00 87.38 96 ALA A N 1
ATOM 747 C CA . ALA A 1 96 ? 34.290 2.199 -22.554 1.00 87.38 96 ALA A CA 1
ATOM 748 C C . ALA A 1 96 ? 33.911 3.440 -21.720 1.00 87.38 96 ALA A C 1
ATOM 750 O O . ALA A 1 96 ? 34.409 4.535 -21.974 1.00 87.38 96 ALA A O 1
ATOM 751 N N . LEU A 1 97 ? 33.073 3.278 -20.687 1.00 87.81 97 LEU A N 1
ATOM 752 C CA . LEU A 1 97 ? 32.690 4.370 -19.782 1.00 87.81 97 LEU A CA 1
ATOM 753 C C . LEU A 1 97 ? 33.825 4.816 -18.846 1.00 87.81 97 LEU A C 1
ATOM 755 O O . LEU A 1 97 ? 33.845 5.982 -18.454 1.00 87.81 97 LEU A O 1
ATOM 759 N N . SER A 1 98 ? 34.787 3.946 -18.514 1.00 83.00 98 SER A N 1
ATOM 760 C CA . SER A 1 98 ? 35.953 4.322 -17.695 1.00 83.00 98 SER A CA 1
ATOM 761 C C . SER A 1 98 ? 36.823 5.407 -18.335 1.00 83.00 98 SER A C 1
ATOM 763 O O . SER A 1 98 ? 37.533 6.101 -17.617 1.00 83.00 98 SER A O 1
ATOM 765 N N . TYR A 1 99 ? 36.746 5.594 -19.654 1.00 72.44 99 TYR A N 1
ATOM 766 C CA . TYR A 1 99 ? 37.493 6.634 -20.365 1.00 72.44 99 TYR A CA 1
ATOM 767 C C . TYR A 1 99 ? 36.802 8.012 -20.346 1.00 72.44 99 TYR A C 1
ATOM 769 O O . TYR A 1 99 ? 37.445 9.028 -20.573 1.00 72.44 99 TYR A O 1
ATOM 777 N N . VAL A 1 100 ? 35.494 8.066 -20.063 1.00 70.44 100 VAL A N 1
ATOM 778 C CA . VAL A 1 100 ? 34.690 9.308 -20.097 1.00 70.44 100 VAL A CA 1
ATOM 779 C C . VAL A 1 100 ? 34.633 10.005 -18.728 1.00 70.44 100 VAL A C 1
ATOM 781 O O . VAL A 1 100 ? 34.242 11.164 -18.640 1.00 70.44 100 VAL A O 1
ATOM 784 N N . GLY A 1 101 ? 35.016 9.309 -17.653 1.00 60.66 101 GLY A N 1
ATOM 785 C CA . GLY A 1 101 ? 34.985 9.822 -16.277 1.00 60.66 101 GLY A CA 1
ATOM 786 C C . GLY A 1 101 ? 36.352 10.065 -15.628 1.00 60.66 101 GLY A C 1
ATOM 787 O O . GLY A 1 101 ? 36.388 10.207 -14.406 1.00 60.66 101 GLY A O 1
ATOM 788 N N . GLY A 1 102 ? 37.440 10.037 -16.407 1.00 50.97 102 GLY A N 1
ATOM 789 C CA . GLY A 1 102 ? 38.810 10.323 -15.958 1.00 50.97 102 GLY A CA 1
ATOM 790 C C . GLY A 1 102 ? 39.211 11.775 -16.163 1.00 50.97 102 GLY A C 1
ATOM 791 O O . GLY A 1 102 ? 38.759 12.365 -17.169 1.00 50.97 102 GLY A O 1
#

Secondary structure (DSSP, 8-state):
------PPPGGGGGSHHHHHHHHHHTTB-TTSSBPPHHHHHHHHHHHHHHHHHHHHTTS-SS-GGGG---PPPPP-----TTSS--HHHHHHHHHHHHTT--

Radius of gyration: 21.79 Å; chains: 1; bounding box: 66×25×46 Å